Protein AF-A0A2V6DLV2-F1 (afdb_monomer)

Structure (mmCIF, N/CA/C/O backbone):
data_AF-A0A2V6DLV2-F1
#
_entry.id   AF-A0A2V6DLV2-F1
#
loop_
_atom_site.group_PDB
_atom_site.id
_atom_site.type_symbol
_atom_site.label_atom_id
_atom_site.label_alt_id
_atom_site.label_comp_id
_atom_site.label_asym_id
_atom_site.label_entity_id
_atom_site.label_seq_id
_atom_site.pdbx_PDB_ins_code
_atom_site.Cartn_x
_atom_site.Cartn_y
_atom_site.Cartn_z
_atom_site.occupancy
_atom_site.B_iso_or_equiv
_atom_site.auth_seq_id
_atom_site.auth_comp_id
_atom_site.auth_asym_id
_atom_site.auth_atom_id
_atom_site.pdbx_PDB_model_num
ATOM 1 N N . PHE A 1 1 ? -15.344 -3.958 9.504 1.00 97.69 1 PHE A N 1
ATOM 2 C CA . PHE A 1 1 ? -14.411 -5.084 9.685 1.00 97.69 1 PHE A CA 1
ATOM 3 C C . PHE A 1 1 ? -13.303 -4.678 10.635 1.00 97.69 1 PHE A C 1
ATOM 5 O O . PHE A 1 1 ? -12.767 -3.585 10.489 1.00 97.69 1 PHE A O 1
ATOM 12 N N . ASP A 1 2 ? -12.951 -5.542 11.584 1.00 97.88 2 ASP A N 1
ATOM 13 C CA . ASP A 1 2 ? -11.817 -5.307 12.491 1.00 97.88 2 ASP A CA 1
ATOM 14 C C . ASP A 1 2 ? -10.471 -5.554 11.801 1.00 97.88 2 ASP A C 1
ATOM 16 O O . ASP A 1 2 ? -9.467 -4.922 12.116 1.00 97.88 2 ASP A O 1
ATOM 20 N N . ILE A 1 3 ? -10.443 -6.449 10.814 1.00 98.06 3 ILE A N 1
ATOM 21 C CA . ILE A 1 3 ? -9.281 -6.675 9.960 1.00 98.06 3 ILE A CA 1
ATOM 22 C C . ILE A 1 3 ? -9.775 -6.841 8.528 1.00 98.06 3 ILE A C 1
ATOM 24 O O . ILE A 1 3 ? -10.680 -7.632 8.265 1.00 98.06 3 ILE A O 1
ATOM 28 N N . ILE A 1 4 ? -9.159 -6.111 7.605 1.00 98.50 4 ILE A N 1
ATOM 29 C CA . ILE A 1 4 ? -9.243 -6.366 6.168 1.00 98.50 4 ILE A CA 1
ATOM 30 C C . ILE A 1 4 ? -7.848 -6.787 5.729 1.00 98.50 4 ILE A C 1
ATOM 32 O O . ILE A 1 4 ? -6.869 -6.101 6.021 1.00 98.50 4 ILE A O 1
ATOM 36 N N . THR A 1 5 ? -7.748 -7.932 5.063 1.00 98.56 5 THR A N 1
ATOM 37 C CA . THR A 1 5 ? -6.463 -8.464 4.617 1.00 98.56 5 THR A CA 1
ATOM 38 C C . THR A 1 5 ? -6.542 -8.993 3.196 1.00 98.56 5 THR A C 1
ATOM 40 O O . THR A 1 5 ? -7.563 -9.553 2.795 1.00 98.56 5 THR A O 1
ATOM 43 N N . ALA A 1 6 ? -5.461 -8.825 2.444 1.00 98.31 6 ALA A N 1
ATOM 44 C CA . ALA A 1 6 ? -5.264 -9.481 1.164 1.00 98.31 6 ALA A CA 1
ATOM 45 C C . ALA A 1 6 ? -3.785 -9.838 0.988 1.00 98.31 6 ALA A C 1
ATOM 47 O O . ALA A 1 6 ? -2.898 -9.005 1.174 1.00 98.31 6 ALA A O 1
ATOM 48 N N . TYR A 1 7 ? -3.534 -11.092 0.620 1.00 97.94 7 TYR A N 1
ATOM 49 C CA . TYR A 1 7 ? -2.194 -11.652 0.476 1.00 97.94 7 TYR A CA 1
ATOM 50 C C . TYR A 1 7 ? -1.870 -11.855 -0.996 1.00 97.94 7 TYR A C 1
ATOM 52 O O . TYR A 1 7 ? -2.723 -12.349 -1.733 1.00 97.94 7 TYR A O 1
ATOM 60 N N . LEU A 1 8 ? -0.643 -11.514 -1.400 1.00 95.75 8 LEU A N 1
ATOM 61 C CA . LEU A 1 8 ? -0.143 -11.677 -2.767 1.00 95.75 8 LEU A CA 1
ATOM 62 C C . LEU A 1 8 ? -1.158 -11.158 -3.796 1.00 95.75 8 LEU A C 1
ATOM 64 O O . LEU A 1 8 ? -1.671 -11.898 -4.638 1.00 95.75 8 LEU A O 1
ATOM 68 N N . ILE A 1 9 ? -1.467 -9.869 -3.691 1.00 97.75 9 ILE A N 1
ATOM 69 C CA . ILE A 1 9 ? -2.495 -9.202 -4.487 1.00 97.75 9 ILE A CA 1
ATOM 70 C C . ILE A 1 9 ? -2.156 -9.237 -5.979 1.00 97.75 9 ILE A C 1
ATOM 72 O O . ILE A 1 9 ? -1.026 -8.957 -6.381 1.00 97.75 9 ILE A O 1
ATOM 76 N N . CYS A 1 10 ? -3.176 -9.532 -6.789 1.00 97.69 10 CYS A N 1
ATOM 77 C CA . CYS A 1 10 ? -3.144 -9.380 -8.246 1.00 97.69 10 CYS A CA 1
ATOM 78 C C . CYS A 1 10 ? -4.247 -8.456 -8.785 1.00 97.69 10 CYS A C 1
ATOM 80 O O . CYS A 1 10 ? -4.223 -8.109 -9.963 1.00 97.69 10 CYS A O 1
ATOM 82 N N . PHE A 1 11 ? -5.219 -8.050 -7.954 1.00 97.44 11 PHE A N 1
ATOM 83 C CA . PHE A 1 11 ? -6.328 -7.188 -8.389 1.00 97.44 11 PHE A CA 1
ATOM 84 C C . PHE A 1 11 ? -5.862 -5.795 -8.830 1.00 97.44 11 PHE A C 1
ATOM 86 O O . PHE A 1 11 ? -6.603 -5.091 -9.506 1.00 97.44 11 PHE A O 1
ATOM 93 N N . ASN A 1 12 ? -4.636 -5.409 -8.470 1.00 97.56 12 ASN A N 1
ATOM 94 C CA . ASN A 1 12 ? -4.013 -4.140 -8.824 1.00 97.56 12 ASN A CA 1
ATOM 95 C C . ASN A 1 12 ? -3.461 -4.114 -10.261 1.00 97.56 12 ASN A C 1
ATOM 97 O O . ASN A 1 12 ? -2.577 -3.314 -10.553 1.00 97.56 12 ASN A O 1
ATOM 101 N N . ASN A 1 13 ? -3.943 -5.006 -11.134 1.00 97.50 13 ASN A 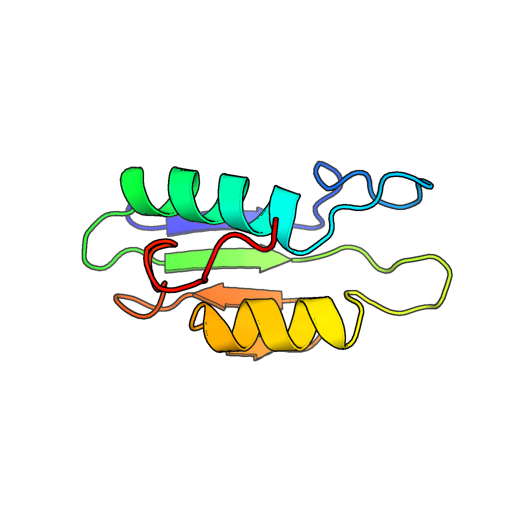N 1
ATOM 102 C CA . ASN A 1 13 ? -3.402 -5.270 -12.469 1.00 97.50 13 ASN A CA 1
ATOM 103 C C . ASN A 1 13 ? -1.909 -5.661 -12.445 1.00 97.50 13 ASN A C 1
ATOM 105 O O . ASN A 1 13 ? -1.120 -5.192 -13.265 1.00 97.50 13 ASN A O 1
ATOM 109 N N . HIS A 1 14 ? -1.525 -6.521 -11.494 1.00 96.75 14 HIS A N 1
ATOM 110 C CA . HIS A 1 14 ? -0.168 -7.063 -11.366 1.00 96.75 14 HIS A CA 1
ATOM 111 C C . HIS A 1 14 ? 0.380 -7.577 -12.711 1.00 96.75 14 HIS A C 1
ATOM 113 O O . HIS A 1 14 ? -0.313 -8.329 -13.405 1.00 96.75 14 HIS A O 1
ATOM 119 N N . LYS A 1 15 ? 1.627 -7.220 -13.065 1.00 96.00 15 LYS A N 1
ATOM 120 C CA . LYS A 1 15 ? 2.283 -7.612 -14.332 1.00 96.00 15 LYS A CA 1
ATOM 121 C C . LYS A 1 15 ? 1.524 -7.211 -15.605 1.00 96.00 15 LYS A C 1
ATOM 123 O O . LYS A 1 15 ? 1.544 -7.929 -16.605 1.00 96.00 15 LYS A O 1
ATOM 128 N N . SER A 1 16 ? 0.895 -6.041 -15.592 1.00 96.12 16 SER A N 1
ATOM 129 C CA . SER A 1 16 ? 0.284 -5.413 -16.768 1.00 96.12 16 SER A CA 1
ATOM 130 C C . SER A 1 16 ? 0.723 -3.953 -16.899 1.00 96.12 16 SER A C 1
ATOM 132 O O . SER A 1 16 ? 1.121 -3.305 -15.936 1.00 96.12 16 SER A O 1
ATOM 134 N N . ASP A 1 17 ? 0.605 -3.429 -18.117 1.00 94.50 17 ASP A N 1
ATOM 135 C CA . ASP A 1 17 ? 0.696 -2.009 -18.473 1.00 94.50 17 ASP A CA 1
ATOM 136 C C . ASP A 1 17 ? -0.321 -1.101 -17.754 1.00 94.50 17 ASP A C 1
ATOM 138 O O . ASP A 1 17 ? -0.215 0.120 -17.830 1.00 94.50 17 ASP A O 1
ATOM 142 N N . LYS A 1 18 ? -1.297 -1.684 -17.049 1.00 96.12 18 LYS A N 1
ATOM 143 C CA . LYS A 1 18 ? -2.335 -0.984 -16.282 1.00 96.12 18 LYS A CA 1
ATOM 144 C C . LYS A 1 18 ? -2.165 -1.138 -14.771 1.00 96.12 18 LYS A C 1
ATOM 146 O O . LYS A 1 18 ? -3.158 -1.022 -14.048 1.00 96.12 18 LYS A O 1
ATOM 151 N N . LEU A 1 19 ? -0.955 -1.464 -14.305 1.00 97.31 19 LEU A N 1
ATOM 152 C CA . LEU A 1 19 ? -0.634 -1.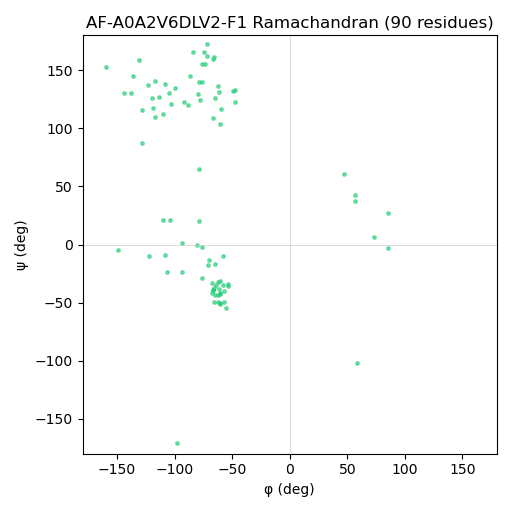554 -12.881 1.00 97.31 19 LEU A CA 1
ATOM 153 C C . LEU A 1 19 ? -1.128 -0.296 -12.152 1.00 97.31 19 LEU A C 1
ATOM 155 O O . LEU A 1 19 ? -0.907 0.819 -12.618 1.00 97.31 19 LEU A O 1
ATOM 159 N N . TRP A 1 20 ? -1.815 -0.485 -11.028 1.00 97.88 20 TRP A N 1
ATOM 160 C CA . TRP A 1 20 ? -2.431 0.622 -10.295 1.00 97.88 20 TRP A CA 1
ATOM 161 C C . TRP A 1 20 ? -1.402 1.642 -9.808 1.00 97.88 20 TRP A C 1
ATOM 163 O O . TRP A 1 20 ? -0.417 1.282 -9.154 1.00 97.88 20 TRP A O 1
ATOM 173 N N . GLY A 1 21 ? -1.688 2.916 -10.068 1.00 96.88 21 GLY A N 1
ATOM 174 C CA . GLY A 1 21 ? -0.974 4.057 -9.517 1.00 96.88 21 GLY A CA 1
ATOM 175 C C . GLY A 1 21 ? -1.696 4.652 -8.303 1.00 96.88 21 GLY A C 1
ATOM 176 O O . GLY A 1 21 ? -2.661 4.074 -7.789 1.00 96.88 21 GLY A O 1
ATOM 177 N N . PRO A 1 22 ? -1.242 5.820 -7.816 1.00 97.31 22 PRO A N 1
ATOM 178 C CA . PRO A 1 22 ? -1.845 6.487 -6.663 1.00 97.31 22 PRO A CA 1
ATOM 179 C C . PRO A 1 22 ? -3.357 6.715 -6.788 1.00 97.31 22 PRO A C 1
ATOM 181 O O . PRO A 1 22 ? -4.067 6.586 -5.798 1.00 97.31 22 PRO A O 1
ATOM 184 N N . THR A 1 23 ? -3.872 7.004 -7.988 1.00 96.31 23 THR A N 1
ATOM 185 C CA . THR A 1 23 ? -5.304 7.265 -8.210 1.00 96.31 23 THR A CA 1
ATOM 186 C C . THR A 1 23 ? -6.173 6.035 -7.948 1.00 96.31 23 THR A C 1
ATOM 188 O O . THR A 1 23 ? -7.151 6.122 -7.204 1.00 96.31 23 THR A O 1
ATOM 191 N N . GLU A 1 24 ? -5.827 4.877 -8.512 1.00 97.94 24 GLU A N 1
ATOM 192 C CA . GLU A 1 24 ? -6.582 3.640 -8.284 1.00 97.94 24 GLU A CA 1
ATOM 193 C C . GLU A 1 24 ? -6.466 3.183 -6.825 1.00 97.94 24 GLU A C 1
ATOM 195 O O . GLU A 1 24 ? -7.452 2.754 -6.216 1.00 97.94 24 GLU A O 1
ATOM 200 N N . TRP A 1 25 ? -5.273 3.323 -6.237 1.00 97.94 25 TRP A N 1
ATOM 201 C CA . TRP A 1 25 ? -5.054 3.006 -4.830 1.00 97.94 25 TRP A CA 1
ATOM 202 C C . TRP A 1 25 ? -5.821 3.936 -3.889 1.00 97.94 25 TRP A C 1
ATOM 204 O O . TRP A 1 25 ? -6.342 3.461 -2.883 1.00 97.94 25 TRP A O 1
ATOM 214 N N . ASP A 1 26 ? -5.952 5.225 -4.198 1.00 96.62 26 ASP A N 1
ATOM 215 C CA . ASP A 1 26 ? -6.741 6.157 -3.392 1.00 96.62 26 ASP A CA 1
ATOM 216 C C . ASP A 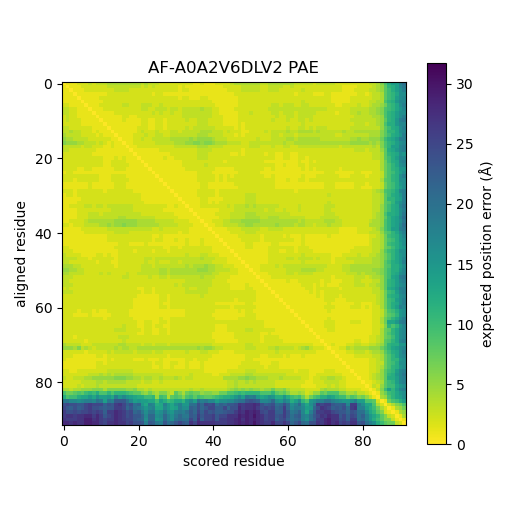1 26 ? -8.231 5.816 -3.397 1.00 96.62 26 ASP A C 1
ATOM 218 O O . ASP A 1 26 ? -8.862 5.779 -2.335 1.00 96.62 26 ASP A O 1
ATOM 222 N N . TYR A 1 27 ? -8.775 5.480 -4.568 1.00 95.69 27 TYR A N 1
ATOM 223 C CA . TYR A 1 27 ? -10.145 4.993 -4.681 1.00 95.69 27 TYR A CA 1
ATOM 224 C C . TYR A 1 27 ? -10.360 3.743 -3.815 1.00 95.69 27 TYR A C 1
ATOM 226 O O . TYR A 1 27 ? -11.292 3.686 -3.006 1.00 95.69 27 TYR A O 1
ATOM 234 N N . PHE A 1 28 ? -9.461 2.759 -3.933 1.00 97.12 28 PHE A N 1
ATOM 235 C CA . PHE A 1 28 ? -9.522 1.530 -3.147 1.00 97.12 28 PHE A CA 1
ATOM 236 C C . PHE A 1 28 ? -9.424 1.801 -1.641 1.00 97.12 28 PHE A C 1
ATOM 238 O O . PHE A 1 28 ? -10.277 1.352 -0.876 1.00 97.12 28 PHE A O 1
ATOM 245 N N . LEU A 1 29 ? -8.418 2.559 -1.199 1.00 97.19 29 LEU A N 1
ATOM 246 C CA . LEU A 1 29 ? -8.188 2.844 0.217 1.00 97.19 29 LEU A CA 1
ATOM 247 C C . LEU A 1 29 ? -9.330 3.657 0.835 1.00 97.19 29 LEU A C 1
ATOM 249 O O . LEU A 1 29 ? -9.682 3.427 1.990 1.00 97.19 29 LEU A O 1
ATOM 253 N N . SER A 1 30 ? -9.939 4.570 0.078 1.00 94.19 30 SER A N 1
ATOM 254 C CA . SER A 1 30 ? -11.110 5.332 0.529 1.00 94.19 30 SER A CA 1
ATOM 255 C C . SER A 1 30 ? -12.333 4.438 0.714 1.00 94.19 30 SER A C 1
ATOM 257 O O . SER A 1 30 ? -13.052 4.568 1.705 1.00 94.19 30 SER A O 1
ATOM 259 N N . ASN A 1 31 ? -12.537 3.470 -0.182 1.00 94.50 31 ASN A N 1
ATOM 260 C CA . ASN A 1 31 ? -13.587 2.473 -0.012 1.00 94.50 31 ASN A CA 1
ATOM 261 C C . ASN A 1 31 ? -13.302 1.536 1.174 1.00 94.50 31 ASN A C 1
ATOM 263 O O . ASN A 1 31 ? -14.195 1.245 1.964 1.00 94.50 31 ASN A O 1
ATOM 267 N N . VAL A 1 32 ? -12.056 1.100 1.355 1.00 95.94 32 VAL A N 1
ATOM 268 C CA . VAL A 1 32 ? -11.666 0.275 2.506 1.00 95.94 32 VAL A CA 1
ATOM 269 C C . VAL A 1 32 ? -11.906 1.011 3.826 1.00 95.94 32 VAL A C 1
ATOM 271 O O . VAL A 1 32 ? -12.436 0.414 4.765 1.00 95.94 32 VAL A O 1
ATOM 274 N N . ALA A 1 33 ? -11.591 2.307 3.889 1.00 93.81 33 ALA A N 1
ATOM 275 C CA . ALA A 1 33 ? -11.812 3.127 5.076 1.00 93.81 33 ALA A CA 1
ATOM 276 C C . ALA A 1 33 ? -13.283 3.123 5.527 1.00 93.81 33 ALA A C 1
ATOM 278 O O . ALA A 1 33 ? -13.544 2.984 6.719 1.00 93.81 33 ALA A O 1
ATOM 279 N N . SER A 1 34 ? -14.250 3.178 4.599 1.00 93.38 34 SER A N 1
ATOM 280 C CA . SER A 1 34 ? -15.681 3.148 4.949 1.00 93.38 34 SER A CA 1
ATOM 281 C C . SER A 1 34 ? -16.164 1.794 5.482 1.00 93.38 34 SER A C 1
ATOM 283 O O . SER A 1 34 ? -17.270 1.701 6.010 1.00 93.38 34 SER A O 1
ATOM 285 N N . HIS A 1 35 ? -15.362 0.739 5.328 1.00 95.44 35 HIS A N 1
ATOM 286 C CA . HIS A 1 35 ? -15.679 -0.613 5.784 1.00 95.44 35 HIS A CA 1
ATOM 287 C C . HIS A 1 35 ? -14.847 -1.046 7.000 1.00 95.44 35 HIS A C 1
ATOM 289 O O . HIS A 1 35 ? -15.131 -2.096 7.587 1.00 95.44 35 HIS A O 1
ATOM 295 N N . LEU A 1 36 ? -13.834 -0.277 7.409 1.00 95.94 36 LEU A N 1
ATOM 296 C CA . LEU A 1 36 ? -13.052 -0.549 8.614 1.00 95.94 36 LEU A CA 1
ATOM 297 C C . LEU A 1 36 ? -13.809 -0.111 9.871 1.00 95.94 36 LEU A C 1
ATOM 299 O O . LEU A 1 36 ? -14.458 0.930 9.910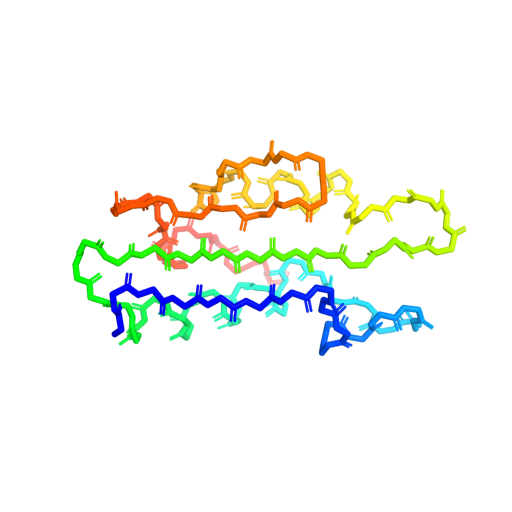 1.00 95.94 36 LEU A O 1
ATOM 303 N N . ALA A 1 37 ? -13.723 -0.926 10.923 1.00 96.25 37 ALA A N 1
ATOM 304 C CA . ALA A 1 37 ? -14.121 -0.495 12.258 1.00 96.25 37 ALA A CA 1
ATOM 305 C C . ALA A 1 37 ? -13.161 0.611 12.756 1.00 96.25 37 ALA A C 1
ATOM 307 O O . ALA A 1 37 ? -12.029 0.676 12.273 1.00 96.25 37 ALA A O 1
ATOM 308 N N . PRO A 1 38 ? -13.539 1.437 13.753 1.00 91.94 38 PRO A N 1
ATOM 309 C CA . PRO A 1 38 ? -12.677 2.513 14.262 1.00 91.94 38 PRO A CA 1
ATOM 310 C C . PRO A 1 38 ? -11.270 2.063 14.691 1.00 91.94 38 PRO A C 1
ATOM 312 O O . PRO A 1 38 ? -10.30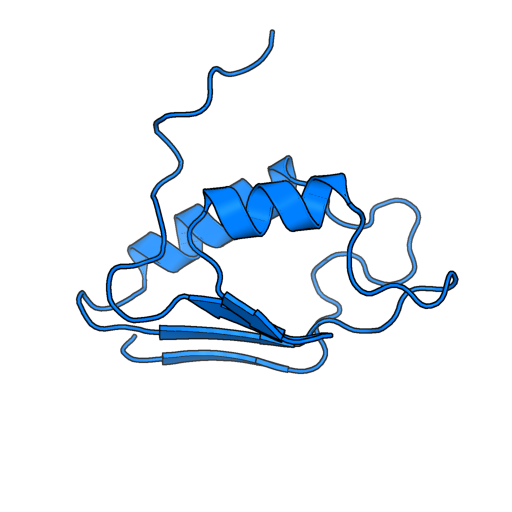1 2.785 14.488 1.00 91.94 38 PRO A O 1
ATOM 315 N N . ASN A 1 39 ? -11.150 0.845 15.229 1.00 94.94 39 ASN A N 1
ATOM 316 C CA . ASN A 1 39 ? -9.873 0.231 15.611 1.00 94.94 39 ASN A CA 1
ATOM 317 C C . ASN A 1 39 ? -9.413 -0.848 14.619 1.00 94.94 39 ASN A C 1
ATOM 319 O O . ASN A 1 39 ? -8.650 -1.746 14.975 1.00 94.94 39 ASN A O 1
ATOM 323 N N . GLY A 1 40 ? -9.930 -0.801 13.393 1.00 97.12 40 GLY A N 1
ATOM 324 C CA . GLY A 1 40 ? -9.654 -1.787 12.367 1.00 97.12 40 GLY A CA 1
ATOM 325 C C . GLY A 1 40 ? -8.252 -1.647 11.777 1.00 97.12 40 GLY A C 1
ATOM 326 O O . GLY A 1 40 ? -7.662 -0.567 11.780 1.00 97.12 40 GLY A O 1
ATOM 327 N N . ARG A 1 41 ? -7.727 -2.748 11.238 1.00 98.00 41 ARG A N 1
ATOM 328 C CA . ARG A 1 41 ? -6.435 -2.803 10.540 1.00 98.00 41 ARG A CA 1
ATOM 329 C C . ARG A 1 41 ? -6.618 -3.207 9.079 1.00 98.00 41 ARG A C 1
ATOM 331 O O . ARG A 1 41 ? -7.387 -4.121 8.784 1.00 98.00 41 ARG A O 1
ATOM 338 N N . LEU A 1 42 ? -5.847 -2.589 8.185 1.00 98.56 42 LEU A N 1
ATOM 339 C CA . LEU A 1 42 ? -5.663 -3.054 6.807 1.00 98.56 42 LEU A CA 1
ATOM 340 C C . LEU A 1 42 ? -4.284 -3.703 6.661 1.00 98.56 42 LEU A C 1
ATOM 342 O O . LEU A 1 42 ? -3.282 -3.118 7.069 1.00 98.56 42 LEU A O 1
ATOM 346 N N . TRP A 1 43 ? -4.233 -4.900 6.081 1.00 98.62 43 TRP A N 1
ATOM 347 C CA . TRP A 1 43 ? -2.996 -5.629 5.801 1.00 98.62 43 TRP A CA 1
ATOM 348 C C . TRP A 1 43 ? -2.960 -6.076 4.346 1.00 98.62 43 TRP A C 1
ATOM 350 O O . TRP A 1 43 ? -3.771 -6.893 3.920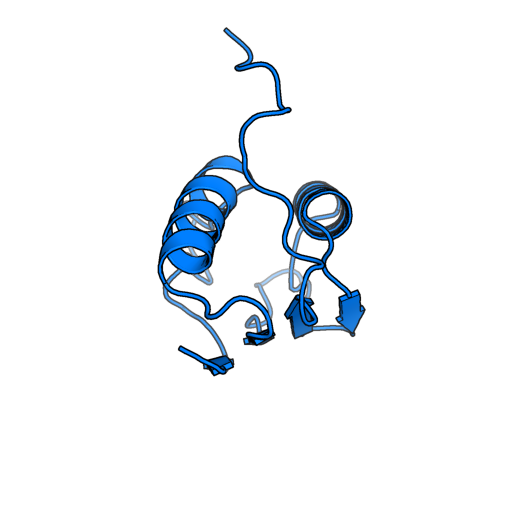 1.00 98.62 43 TRP A O 1
ATOM 360 N N . LEU A 1 44 ? -2.012 -5.564 3.575 1.00 98.75 44 LEU A N 1
ATOM 361 C CA . LEU A 1 44 ? -1.867 -5.920 2.170 1.00 98.75 44 LEU A CA 1
ATOM 362 C C . LEU A 1 44 ? -0.471 -6.468 1.923 1.00 98.75 44 LEU A C 1
ATOM 364 O O . LEU A 1 44 ? 0.508 -5.901 2.402 1.00 98.75 44 LEU A O 1
ATOM 368 N N . GLU A 1 45 ? -0.379 -7.535 1.140 1.00 98.62 45 GLU A N 1
ATOM 369 C CA . GLU A 1 45 ? 0.891 -8.067 0.653 1.00 98.62 45 GLU A CA 1
ATOM 370 C C . GLU A 1 45 ? 0.914 -8.003 -0.874 1.00 98.62 45 GLU A C 1
ATOM 372 O O . GLU A 1 45 ? 0.086 -8.623 -1.546 1.00 98.62 45 GLU A O 1
ATOM 377 N N . LEU A 1 46 ? 1.845 -7.228 -1.424 1.00 98.38 46 LEU A N 1
ATOM 378 C CA . LEU A 1 46 ? 1.976 -7.019 -2.862 1.00 98.38 46 LEU A CA 1
ATOM 379 C C . LEU A 1 46 ? 2.837 -8.112 -3.498 1.00 98.38 46 LEU A C 1
ATOM 381 O O . LEU A 1 46 ? 3.815 -8.580 -2.912 1.00 98.38 46 LEU A O 1
ATOM 385 N N . ASN A 1 47 ? 2.493 -8.497 -4.726 1.00 98.12 47 ASN A N 1
ATOM 386 C CA . ASN A 1 47 ? 3.374 -9.325 -5.540 1.00 98.12 47 ASN A CA 1
ATOM 387 C C . ASN A 1 47 ? 4.528 -8.508 -6.121 1.00 98.12 47 ASN A C 1
ATOM 389 O O . ASN A 1 47 ? 4.438 -7.300 -6.313 1.00 98.12 47 ASN A O 1
ATOM 393 N N . ARG A 1 48 ? 5.626 -9.205 -6.419 1.00 97.31 48 ARG A N 1
ATOM 394 C CA . ARG A 1 48 ? 6.816 -8.619 -7.036 1.00 97.31 48 ARG A CA 1
ATOM 395 C C . ARG A 1 48 ? 6.621 -8.416 -8.536 1.00 97.31 48 ARG A C 1
ATOM 397 O O . ARG A 1 48 ? 6.381 -9.394 -9.250 1.00 97.31 48 ARG A O 1
ATOM 404 N N . GLU A 1 49 ? 6.799 -7.189 -9.006 1.00 96.88 49 GLU A N 1
ATOM 405 C CA . GLU A 1 49 ? 6.755 -6.817 -10.421 1.00 96.88 49 GLU A CA 1
ATOM 406 C C . GLU A 1 49 ? 7.982 -7.317 -11.204 1.00 96.88 49 GLU A C 1
ATOM 408 O O . GLU A 1 49 ? 8.932 -7.874 -10.644 1.00 96.88 49 GLU A O 1
ATOM 413 N N . TYR A 1 50 ? 7.958 -7.156 -12.532 1.00 96.31 50 TYR A N 1
ATOM 414 C CA . TYR A 1 50 ? 9.030 -7.630 -13.420 1.00 96.31 50 TYR A CA 1
ATOM 415 C C . TYR A 1 50 ? 10.399 -7.010 -13.125 1.00 96.31 50 TYR A C 1
ATOM 417 O O . TYR A 1 50 ? 11.418 -7.670 -13.313 1.00 96.31 50 TYR A O 1
ATOM 425 N N . ASP A 1 51 ? 10.425 -5.771 -12.640 1.00 94.81 51 ASP A N 1
ATOM 426 C CA . ASP A 1 51 ? 11.647 -5.062 -12.252 1.00 94.81 51 ASP A CA 1
ATOM 427 C C . ASP A 1 51 ? 12.162 -5.456 -10.855 1.00 94.81 51 ASP A C 1
ATOM 429 O O . ASP A 1 51 ? 13.192 -4.965 -10.396 1.00 94.81 51 ASP A O 1
ATOM 433 N N . GLY A 1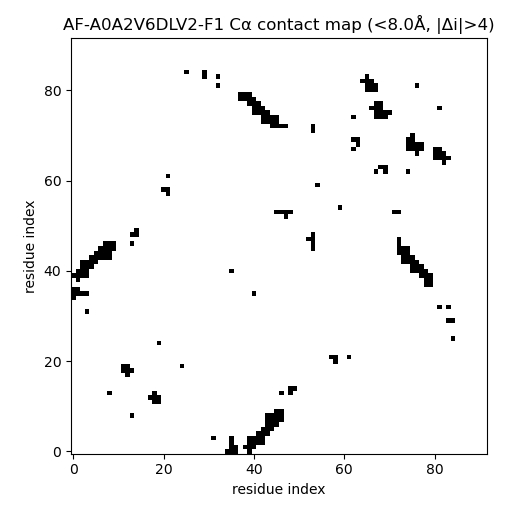 52 ? 11.461 -6.365 -10.175 1.00 96.19 52 GLY A N 1
ATOM 434 C CA . GLY A 1 52 ? 11.804 -6.837 -8.845 1.00 96.19 52 GLY A CA 1
ATOM 435 C C . GLY A 1 52 ? 11.271 -5.971 -7.700 1.00 96.19 52 GLY A C 1
ATOM 436 O O . GLY A 1 52 ? 11.458 -6.350 -6.540 1.00 96.19 52 GLY A O 1
ATOM 437 N N . SER A 1 53 ? 10.604 -4.854 -7.997 1.00 96.25 53 SER A N 1
ATOM 438 C CA . SER A 1 53 ? 9.976 -3.980 -7.007 1.00 96.25 53 SER A CA 1
ATOM 439 C C . SER A 1 53 ? 8.577 -4.476 -6.606 1.00 96.25 53 SER A C 1
ATOM 441 O O . SER A 1 53 ? 8.004 -5.360 -7.240 1.00 96.25 53 SER A O 1
ATOM 443 N N . TYR A 1 54 ? 8.034 -3.931 -5.515 1.00 97.12 54 TYR A N 1
ATOM 444 C CA . TYR A 1 54 ? 6.637 -4.152 -5.096 1.00 97.12 54 TYR A CA 1
ATOM 445 C C . TYR A 1 54 ? 5.759 -2.918 -5.338 1.00 97.12 54 TYR A C 1
ATOM 447 O O . TYR A 1 54 ? 4.541 -3.020 -5.428 1.00 97.12 54 TYR A O 1
ATOM 455 N N . TYR A 1 55 ? 6.384 -1.745 -5.402 1.00 96.88 55 TYR A N 1
ATOM 456 C CA . TYR A 1 55 ? 5.761 -0.453 -5.637 1.00 96.88 55 TYR A CA 1
ATOM 457 C C . TYR A 1 55 ? 6.830 0.523 -6.140 1.00 96.88 55 TYR A C 1
ATOM 459 O O . TYR A 1 55 ? 8.014 0.397 -5.811 1.00 96.88 55 TYR A O 1
ATOM 467 N N . THR A 1 56 ? 6.408 1.522 -6.912 1.00 96.25 56 THR A N 1
ATOM 468 C CA . THR A 1 56 ? 7.278 2.620 -7.349 1.00 96.25 56 THR A CA 1
ATOM 469 C C . THR A 1 56 ? 7.601 3.562 -6.176 1.00 96.25 56 THR A C 1
ATOM 471 O O . THR A 1 56 ? 6.886 3.562 -5.169 1.00 96.25 56 THR A O 1
ATOM 474 N N . PRO A 1 57 ? 8.643 4.413 -6.269 1.00 96.81 57 PRO A N 1
ATOM 475 C CA . PRO A 1 57 ? 8.911 5.435 -5.252 1.00 96.81 57 PRO A CA 1
ATOM 476 C C . PRO A 1 57 ? 7.745 6.410 -5.034 1.00 96.81 57 PRO A C 1
ATOM 478 O O . PRO A 1 57 ? 7.501 6.832 -3.906 1.00 96.81 57 PRO A O 1
ATOM 481 N N . GLU A 1 58 ? 7.005 6.735 -6.096 1.00 97.50 58 GLU A N 1
ATOM 482 C CA . GLU A 1 58 ? 5.786 7.546 -6.019 1.00 97.50 58 GLU A CA 1
ATOM 483 C C . GLU A 1 58 ? 4.715 6.844 -5.181 1.00 97.50 58 GLU A C 1
ATOM 485 O O . GLU A 1 58 ? 4.186 7.421 -4.232 1.00 97.50 58 GLU A O 1
ATOM 490 N N . LEU A 1 59 ? 4.449 5.570 -5.479 1.00 97.31 59 LEU A N 1
ATOM 491 C CA . LEU A 1 59 ? 3.435 4.806 -4.768 1.00 97.31 59 LEU A CA 1
ATOM 492 C C . LEU A 1 59 ? 3.837 4.536 -3.308 1.00 97.31 59 LEU A C 1
ATOM 494 O O . LEU A 1 59 ? 2.988 4.568 -2.420 1.00 97.31 59 LEU A O 1
ATOM 498 N N . LYS A 1 60 ? 5.138 4.363 -3.036 1.00 98.06 60 LYS A N 1
ATOM 499 C CA . LYS A 1 60 ? 5.690 4.333 -1.673 1.00 98.06 60 LYS A CA 1
ATOM 500 C C . LYS A 1 60 ? 5.312 5.599 -0.903 1.00 98.06 60 LYS A C 1
ATOM 502 O O . LYS A 1 60 ? 4.733 5.506 0.175 1.00 98.06 60 LYS A O 1
ATOM 507 N N . GLY A 1 61 ? 5.625 6.766 -1.473 1.00 98.00 61 GLY A N 1
ATOM 508 C CA . GLY A 1 61 ? 5.333 8.059 -0.857 1.00 98.00 61 GLY A CA 1
ATOM 509 C C . GLY A 1 61 ? 3.836 8.274 -0.654 1.00 98.00 61 GLY A C 1
ATOM 510 O O . GLY A 1 61 ? 3.427 8.766 0.394 1.00 98.00 61 GLY A O 1
ATOM 511 N N . PHE A 1 62 ? 3.014 7.839 -1.610 1.00 97.88 62 PHE A N 1
ATOM 512 C CA . PHE A 1 62 ? 1.562 7.844 -1.477 1.00 97.88 62 PHE A CA 1
ATOM 513 C C . PHE A 1 62 ? 1.088 6.986 -0.293 1.00 97.88 62 PHE A C 1
ATOM 515 O O . PHE A 1 62 ? 0.347 7.479 0.554 1.00 97.88 62 PHE A O 1
ATOM 522 N N . PHE A 1 63 ? 1.537 5.732 -0.171 1.00 98.25 63 PHE A N 1
ATOM 523 C CA . PHE A 1 63 ? 1.151 4.882 0.961 1.00 98.25 63 PHE A CA 1
ATOM 524 C C . PHE A 1 63 ? 1.580 5.476 2.307 1.00 98.25 63 PHE A C 1
ATOM 526 O O . PHE A 1 63 ? 0.787 5.485 3.247 1.00 98.25 63 PHE A O 1
ATOM 533 N N . GLU A 1 64 ? 2.793 6.023 2.395 1.00 97.75 64 GLU A N 1
ATOM 534 C CA . GLU A 1 64 ? 3.288 6.687 3.607 1.00 97.75 64 GLU A CA 1
ATOM 535 C C . GLU A 1 64 ? 2.435 7.918 3.964 1.00 97.75 64 GLU A C 1
ATOM 537 O O . GLU A 1 64 ? 2.036 8.071 5.117 1.00 97.75 64 GLU A O 1
ATOM 542 N N . GLN A 1 65 ? 2.059 8.747 2.981 1.00 96.56 65 GLN A N 1
ATOM 543 C CA . GLN A 1 65 ? 1.143 9.884 3.181 1.00 96.56 65 GLN A CA 1
ATOM 544 C C . GLN A 1 65 ? -0.255 9.449 3.638 1.00 96.56 65 GLN A C 1
ATOM 546 O O . GLN A 1 65 ? -0.903 10.149 4.413 1.00 96.56 65 GLN A O 1
ATOM 551 N N . ARG A 1 66 ? -0.711 8.274 3.194 1.00 96.44 66 ARG A N 1
ATOM 552 C CA . ARG A 1 66 ? -1.963 7.650 3.641 1.00 96.44 66 ARG A CA 1
ATOM 553 C C . ARG A 1 66 ? -1.861 7.004 5.025 1.00 96.44 66 ARG A C 1
ATOM 555 O O . ARG A 1 66 ? -2.870 6.494 5.509 1.00 96.44 66 ARG A O 1
ATOM 562 N N . GLY A 1 67 ? -0.684 7.022 5.654 1.00 97.44 67 GLY A N 1
ATOM 563 C CA . GLY A 1 67 ? -0.441 6.489 6.994 1.00 97.44 67 GLY A CA 1
ATOM 564 C C . GLY A 1 67 ? -0.123 4.994 7.035 1.00 97.44 67 GLY A C 1
ATOM 565 O O . GLY A 1 67 ? -0.412 4.333 8.040 1.00 97.44 67 GLY A O 1
ATOM 566 N N . ALA A 1 68 ? 0.433 4.447 5.951 1.00 98.38 68 ALA A N 1
ATOM 567 C CA . ALA A 1 68 ? 0.924 3.076 5.923 1.00 98.38 68 ALA A CA 1
ATOM 568 C C . ALA A 1 68 ? 2.266 2.932 6.658 1.00 98.38 68 ALA A C 1
ATOM 570 O O . ALA A 1 68 ? 3.178 3.737 6.484 1.00 98.38 68 ALA A O 1
ATOM 571 N N . ASP A 1 69 ? 2.406 1.838 7.401 1.00 98.44 69 ASP A N 1
ATOM 572 C CA . ASP A 1 69 ? 3.682 1.233 7.766 1.00 98.44 69 ASP A CA 1
ATOM 573 C C . ASP A 1 69 ? 4.090 0.242 6.661 1.00 98.44 69 ASP A C 1
ATOM 575 O O . ASP A 1 69 ? 3.358 -0.705 6.349 1.00 98.44 69 ASP A O 1
ATOM 579 N N . LEU A 1 70 ? 5.243 0.489 6.036 1.00 98.38 70 LEU A N 1
ATOM 580 C CA . LEU A 1 70 ? 5.748 -0.291 4.909 1.00 98.38 70 LEU A CA 1
ATOM 581 C C . LEU A 1 70 ? 6.852 -1.244 5.360 1.00 98.38 70 LEU A C 1
ATOM 583 O O . LEU A 1 70 ? 7.914 -0.826 5.820 1.00 98.38 70 LEU A O 1
ATOM 587 N N . GLN A 1 71 ? 6.636 -2.541 5.146 1.00 97.19 71 GLN A N 1
ATOM 588 C CA . GLN A 1 71 ? 7.588 -3.588 5.517 1.00 97.19 71 GLN A CA 1
ATOM 589 C C . GLN A 1 71 ? 7.864 -4.498 4.319 1.00 97.19 71 GLN A C 1
ATOM 591 O O . GLN A 1 71 ? 7.231 -5.540 4.139 1.00 97.19 71 GLN A O 1
ATOM 596 N N . SER A 1 72 ? 8.838 -4.108 3.493 1.00 95.06 72 SER A N 1
ATOM 597 C CA . SER A 1 72 ? 9.181 -4.789 2.237 1.00 95.06 72 SER A CA 1
ATOM 598 C C . SER A 1 72 ? 7.986 -4.862 1.275 1.00 95.06 72 SER A C 1
ATOM 600 O O . SER A 1 72 ? 7.675 -3.872 0.627 1.00 95.06 72 SER A O 1
ATOM 602 N N . TYR A 1 73 ? 7.314 -6.008 1.179 1.00 97.19 73 TYR A N 1
ATOM 603 C CA . TYR A 1 73 ? 6.156 -6.222 0.307 1.00 97.19 73 TYR A CA 1
ATOM 604 C C . TYR A 1 73 ? 4.817 -5.976 1.013 1.00 97.19 73 TYR A C 1
ATOM 606 O O . TYR A 1 73 ? 3.761 -6.163 0.411 1.00 97.19 73 TYR A O 1
ATOM 614 N N . ARG A 1 74 ? 4.850 -5.586 2.293 1.00 98.69 74 ARG A N 1
ATOM 615 C CA . ARG A 1 74 ? 3.659 -5.349 3.108 1.00 98.69 74 ARG A CA 1
ATOM 616 C C . ARG A 1 74 ? 3.325 -3.870 3.189 1.00 98.69 74 ARG A C 1
ATOM 618 O O . ARG A 1 74 ? 4.202 -3.057 3.480 1.00 98.69 74 ARG A O 1
ATOM 625 N N . VAL A 1 75 ? 2.045 -3.565 3.013 1.00 98.62 75 VAL A N 1
ATOM 626 C CA . VAL A 1 75 ? 1.447 -2.245 3.224 1.00 98.62 75 VAL A CA 1
ATOM 627 C C . VAL A 1 75 ? 0.426 -2.385 4.349 1.00 98.62 75 VAL A C 1
ATOM 629 O O . VAL A 1 75 ? -0.599 -3.053 4.187 1.00 98.62 75 VAL A O 1
ATOM 632 N N . I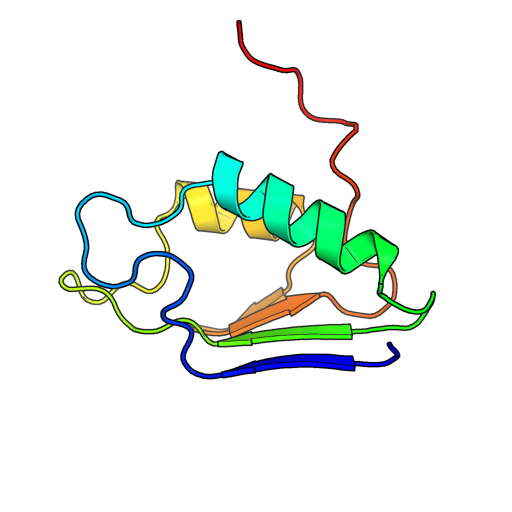LE A 1 76 ? 0.732 -1.816 5.515 1.00 98.75 76 ILE A N 1
ATOM 633 C CA . ILE A 1 76 ? -0.035 -2.035 6.744 1.00 98.75 76 ILE A CA 1
ATOM 634 C C . ILE A 1 76 ? -0.596 -0.703 7.229 1.00 98.75 76 ILE A C 1
ATOM 636 O O . ILE A 1 76 ? 0.159 0.228 7.474 1.00 98.75 76 ILE A O 1
ATOM 640 N N . PHE A 1 77 ? -1.903 -0.623 7.455 1.00 98.31 77 PHE A N 1
ATOM 641 C CA . PHE A 1 77 ? -2.512 0.518 8.140 1.00 98.31 77 PHE A CA 1
ATOM 642 C C . PHE A 1 77 ? -2.998 0.059 9.505 1.00 98.31 77 PHE A C 1
ATOM 644 O O . PHE A 1 77 ? -3.898 -0.779 9.614 1.00 98.31 77 PHE A O 1
ATOM 651 N N . ASN A 1 78 ? -2.349 0.570 10.547 1.00 97.62 78 ASN A N 1
ATOM 652 C CA . ASN A 1 78 ? -2.679 0.267 11.929 1.00 97.62 78 ASN A CA 1
ATOM 653 C C . ASN A 1 78 ? -3.962 0.999 12.356 1.00 97.62 78 ASN A C 1
ATOM 655 O O . ASN A 1 78 ? -4.409 1.917 11.663 1.00 97.62 78 ASN A O 1
ATOM 659 N N . PRO A 1 79 ? -4.562 0.604 13.494 1.00 96.38 79 PRO A N 1
ATOM 660 C CA . PRO A 1 79 ? -5.745 1.274 14.020 1.00 96.38 79 PRO A CA 1
ATOM 661 C C . PRO A 1 79 ? -5.585 2.799 14.035 1.00 96.38 79 PRO A C 1
ATOM 663 O O . PRO A 1 79 ? -4.637 3.322 14.621 1.00 96.38 79 PRO A O 1
ATOM 666 N N . GLY A 1 80 ? -6.497 3.493 13.352 1.00 91.56 80 GLY A N 1
ATOM 667 C CA . GLY A 1 80 ? -6.527 4.954 13.271 1.00 91.56 80 GLY A CA 1
ATOM 668 C C . GLY A 1 80 ? -5.459 5.615 12.390 1.00 91.56 80 GLY A C 1
ATOM 669 O O . GLY A 1 80 ? -5.386 6.840 12.401 1.00 91.56 80 GLY A O 1
ATOM 670 N N . THR A 1 81 ? -4.636 4.869 11.638 1.00 95.56 81 THR A N 1
ATOM 671 C CA . THR A 1 81 ? -3.575 5.482 10.809 1.00 95.56 81 THR A CA 1
ATOM 672 C C . THR A 1 81 ? -3.985 5.758 9.368 1.00 95.56 81 THR A C 1
ATOM 674 O O . THR A 1 81 ? -3.389 6.630 8.747 1.00 95.56 81 THR A O 1
ATOM 677 N N . LEU A 1 82 ? -4.987 5.054 8.826 1.00 94.81 82 LEU A N 1
ATOM 678 C CA . LEU A 1 82 ? -5.446 5.273 7.453 1.00 94.81 82 LEU A CA 1
ATOM 679 C C . LEU A 1 82 ? -6.098 6.657 7.314 1.00 94.81 82 LEU A C 1
ATOM 681 O O . LEU A 1 82 ? -7.204 6.885 7.802 1.00 94.81 82 LEU A O 1
ATOM 685 N N . VAL A 1 83 ? -5.414 7.562 6.619 1.00 89.06 83 VAL A N 1
ATOM 686 C CA . VAL A 1 83 ? -5.879 8.934 6.377 1.00 89.06 83 VAL A CA 1
ATOM 687 C C . VAL A 1 83 ? -6.904 8.938 5.230 1.00 89.06 83 VAL A C 1
ATOM 689 O O . VAL A 1 83 ? -6.605 8.355 4.193 1.00 89.06 83 VAL A O 1
ATOM 692 N N . PRO A 1 84 ? -8.096 9.554 5.364 1.00 79.06 84 PRO A N 1
ATOM 693 C CA . PRO A 1 84 ? -9.064 9.710 4.265 1.00 79.06 84 PRO A CA 1
ATOM 694 C C . PRO A 1 84 ? -8.568 10.620 3.122 1.00 79.06 84 PRO A C 1
ATOM 696 O O . PRO A 1 84 ? -7.669 11.431 3.316 1.00 79.06 84 PRO A O 1
ATOM 699 N N . SER A 1 85 ? -9.179 10.520 1.932 1.00 74.56 85 SER A N 1
ATOM 700 C CA . SER A 1 85 ? -8.712 11.197 0.697 1.00 74.56 85 SER A CA 1
ATOM 701 C C . SER A 1 85 ? -8.901 12.717 0.652 1.00 74.56 85 SER A C 1
ATOM 703 O O . SER A 1 85 ? -8.197 13.404 -0.089 1.00 74.56 85 SER A O 1
ATOM 705 N N . GLU A 1 86 ? -9.754 13.297 1.497 1.00 64.38 86 GLU A N 1
ATOM 706 C CA . GLU A 1 86 ? -10.031 14.739 1.460 1.00 64.38 86 GLU A CA 1
ATOM 707 C C . GLU A 1 86 ? -8.940 15.600 2.129 1.00 64.38 86 GLU A C 1
ATOM 709 O O . GLU A 1 86 ? -9.188 16.268 3.128 1.00 64.38 86 GLU A O 1
ATOM 714 N N . VAL A 1 87 ? -7.728 15.590 1.551 1.00 50.44 87 VAL A N 1
ATOM 715 C CA . VAL A 1 87 ? -6.667 16.615 1.695 1.00 50.44 87 VAL A CA 1
ATOM 716 C C . VAL A 1 87 ? -5.775 16.737 0.429 1.00 50.44 87 VAL A C 1
ATOM 718 O O . VAL A 1 87 ? -4.933 17.629 0.365 1.00 50.44 87 VAL A O 1
ATOM 721 N N . ALA A 1 88 ? -5.927 15.913 -0.619 1.00 43.47 88 ALA A N 1
ATOM 722 C CA . ALA A 1 88 ? -5.121 16.055 -1.842 1.00 43.47 88 ALA A CA 1
ATOM 723 C C . ALA A 1 88 ? -5.834 16.952 -2.879 1.00 43.47 88 ALA A C 1
ATOM 725 O O . ALA A 1 88 ? -6.965 16.646 -3.262 1.00 43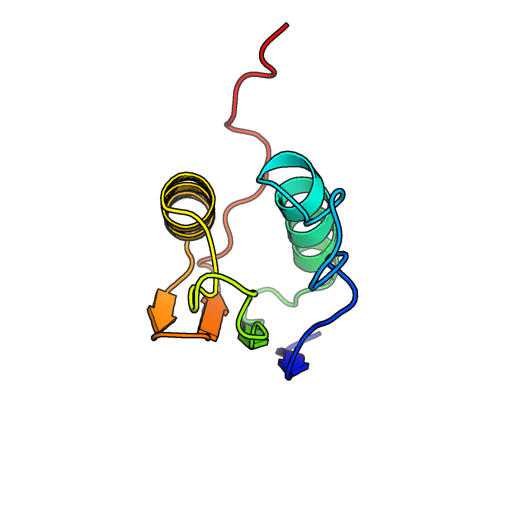.47 88 ALA A O 1
ATOM 726 N N . PRO A 1 89 ? -5.231 18.060 -3.361 1.00 40.72 89 PRO A N 1
ATOM 727 C CA . PRO A 1 89 ? -5.850 18.851 -4.413 1.00 40.72 89 PRO A CA 1
ATOM 728 C C . PRO A 1 89 ? -5.924 18.001 -5.683 1.00 40.72 89 PRO A C 1
ATOM 730 O O . PRO A 1 89 ? -4.915 17.479 -6.155 1.00 40.72 89 PRO A O 1
ATOM 733 N N . VAL A 1 90 ? -7.129 17.880 -6.238 1.00 44.44 90 VAL A N 1
ATOM 734 C CA . VAL A 1 90 ? -7.350 17.306 -7.565 1.00 44.44 90 VAL A CA 1
ATOM 735 C C . VAL A 1 90 ? -6.591 18.177 -8.565 1.00 44.44 90 VAL A C 1
ATOM 737 O O . VAL A 1 90 ? -7.002 19.303 -8.859 1.00 44.44 90 VAL A O 1
ATOM 740 N N . GLY A 1 91 ? -5.445 17.683 -9.035 1.00 48.16 91 GLY A N 1
ATOM 741 C CA . GLY A 1 91 ? -4.728 18.272 -10.158 1.00 48.16 91 GLY A CA 1
ATOM 742 C C . GLY A 1 91 ? -5.645 18.257 -11.376 1.00 48.16 91 GLY A C 1
ATOM 743 O O . GLY A 1 91 ? -6.092 17.190 -11.794 1.00 48.16 91 GLY A O 1
ATOM 744 N N . ARG A 1 92 ? -5.989 19.451 -11.863 1.00 38.59 92 ARG A N 1
ATOM 745 C CA . ARG A 1 92 ? -6.706 19.664 -13.124 1.00 38.59 92 ARG A CA 1
ATOM 746 C C . ARG A 1 92 ? -5.794 19.422 -14.314 1.00 38.59 92 ARG A C 1
ATOM 748 O O . ARG A 1 92 ? -4.601 19.781 -14.199 1.00 38.59 92 ARG A O 1
#

Secondary structure (DSSP, 8-state):
--EEEEEEE-TTTTTSTT---HHHHHHHHHHHHHHS-TT-EEEEEEPPPTTS-SS-HHHHHHHHHTTPEEETTEEEE-TTT---STTS----

pLDDT: mean 92.59, std 13.64, range [38.59, 98.75]

Sequence (92 aa):
FDIITAYLICFNNHKSDKLWGPTEWDYFLSNVASHLAPNGRLWLELNREYDGSYYTPELKGFFEQRGADLQSYRVIFNPGTLVPSEVAPVGR

Radius of gyration: 12.85 Å; Cα contacts (8 Å, |Δi|>4): 126; chains: 1; bounding box: 28×31×34 Å

Mean predicted aligned error: 4.22 Å

Foldseek 3Di:
DQEDEDAADCPQVAADPNRDDLVVVLVVLQVVVVVHDQQHKYKYFAHQHPVRARDDPRRVVSLVVQQFDDDRRITMHGRPRGDHPPPDPDDD

Nearest PDB structures (foldseek):
  7ei2-assembly1_A  TM=5.508E-01  e=3.053E-01  Homo sapiens
  3hem-assembly1_A  TM=7.120E-01  e=1.715E+00  Mycobacterium tuberculosis
  6neh-assembly1_B  TM=5.266E-01  e=4.065E+00  Thalictrum flavum subsp. glaucum
  5wp5-assembly2_B  TM=3.889E-01  e=1.502E+00  Arabidopsis thaliana
  4e70-assembly1_A  TM=4.883E-01  e=4.344E+00  Linum nodiflorum

Solvent-accessible surface area (backbone atoms only — not comparable to full-atom values): 5317 Å² total; per-residue (Å²): 67,63,64,47,74,47,72,63,47,54,88,52,35,59,90,46,102,67,47,60,50,61,69,58,48,48,56,49,52,46,55,48,56,77,49,41,38,83,71,15,31,42,42,38,27,47,44,71,39,94,90,68,43,59,66,53,74,67,45,49,52,48,41,46,74,33,34,36,52,75,58,91,48,32,47,31,22,52,58,76,33,64,54,73,70,95,80,68,81,81,83,126